Protein AF-F6RAZ9-F1 (afdb_monomer_lite)

Structure (mmCIF, N/CA/C/O backbone):
data_AF-F6RAZ9-F1
#
_entry.id   AF-F6RAZ9-F1
#
loop_
_atom_site.group_PDB
_atom_site.id
_atom_site.type_symbol
_atom_site.label_atom_id
_atom_site.label_alt_id
_atom_site.label_comp_id
_atom_site.label_asym_id
_atom_site.label_entity_id
_atom_site.label_seq_id
_atom_site.pdbx_PDB_ins_code
_atom_site.Cartn_x
_atom_site.Cartn_y
_atom_site.Cartn_z
_atom_site.occupancy
_atom_site.B_iso_or_equiv
_atom_site.auth_seq_id
_atom_site.auth_comp_id
_atom_site.auth_asym_id
_atom_site.auth_atom_id
_atom_site.pdbx_PDB_model_num
ATOM 1 N N . MET A 1 1 ? -16.134 -9.845 -11.704 1.00 49.56 1 MET A N 1
ATOM 2 C CA . MET A 1 1 ? -14.909 -9.328 -11.049 1.00 49.56 1 MET A CA 1
ATOM 3 C C . MET A 1 1 ? -14.036 -8.696 -12.125 1.00 49.56 1 MET A C 1
ATOM 5 O O . MET A 1 1 ? -13.748 -9.393 -13.092 1.00 49.56 1 MET A O 1
ATOM 9 N N . PRO A 1 2 ? -13.706 -7.395 -12.066 1.00 57.59 2 PRO A N 1
ATOM 10 C CA . PRO A 1 2 ? -13.111 -6.716 -13.208 1.00 57.59 2 PRO A CA 1
ATOM 11 C C . PRO A 1 2 ? -11.608 -7.002 -13.289 1.00 57.59 2 PRO A C 1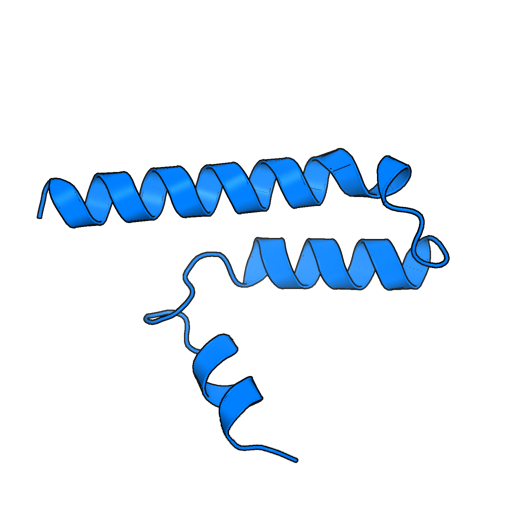
ATOM 13 O O . PRO A 1 2 ? -10.893 -6.957 -12.295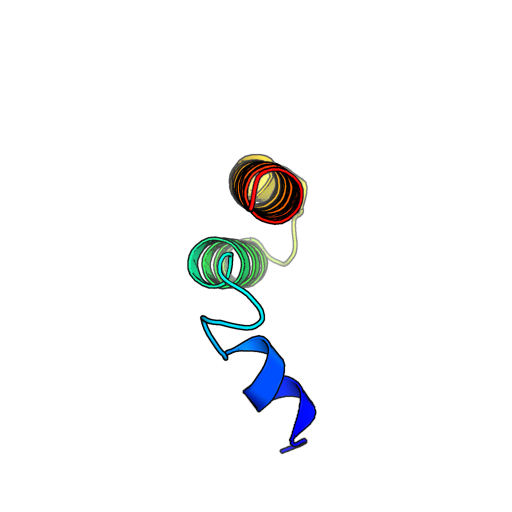 1.00 57.59 2 PRO A O 1
ATOM 16 N N . ILE A 1 3 ? -11.137 -7.264 -14.507 1.00 55.78 3 ILE A N 1
ATOM 17 C CA . ILE A 1 3 ? -9.760 -7.630 -14.894 1.00 55.78 3 ILE A CA 1
ATOM 18 C C . ILE A 1 3 ? -8.693 -6.638 -14.368 1.00 55.78 3 ILE A C 1
ATOM 20 O O . ILE A 1 3 ? -7.527 -6.995 -14.210 1.00 55.78 3 ILE A O 1
ATOM 24 N N . VAL A 1 4 ? -9.098 -5.411 -14.026 1.00 56.84 4 VAL A N 1
ATOM 25 C CA . VAL A 1 4 ? -8.247 -4.336 -13.489 1.00 56.84 4 VAL A CA 1
ATOM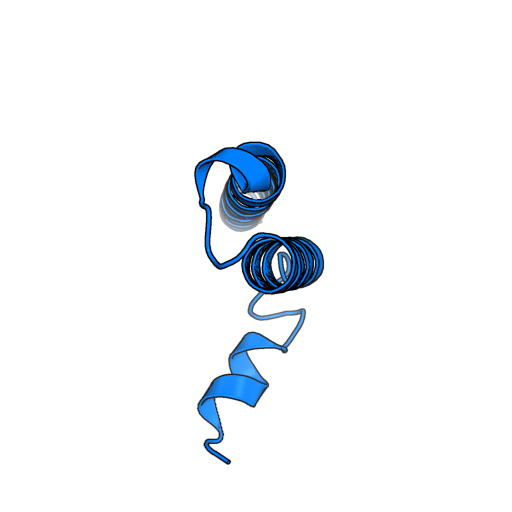 26 C C . VAL A 1 4 ? -7.599 -4.704 -12.148 1.00 56.84 4 VAL A C 1
ATOM 28 O O . VAL A 1 4 ? -6.425 -4.401 -11.940 1.00 56.84 4 VAL A O 1
ATOM 31 N N . THR A 1 5 ? -8.301 -5.420 -11.260 1.00 55.50 5 THR A N 1
ATOM 32 C CA . THR A 1 5 ? -7.730 -5.831 -9.961 1.00 55.50 5 THR A CA 1
ATOM 33 C C . THR A 1 5 ? -6.620 -6.868 -10.113 1.00 55.50 5 THR A C 1
ATOM 35 O O . THR A 1 5 ? -5.748 -6.964 -9.252 1.00 55.50 5 THR A O 1
ATOM 38 N N . LYS A 1 6 ? -6.610 -7.615 -11.226 1.00 55.94 6 LYS A N 1
ATOM 39 C CA . LYS A 1 6 ? -5.601 -8.639 -11.514 1.00 55.94 6 LYS A CA 1
ATOM 40 C C . LYS A 1 6 ? -4.250 -8.032 -11.901 1.00 55.94 6 LYS A C 1
ATOM 42 O O . LYS A 1 6 ? -3.237 -8.506 -11.413 1.00 55.94 6 LYS A O 1
ATOM 47 N N . ARG A 1 7 ? -4.233 -6.950 -12.695 1.00 57.34 7 ARG A N 1
ATOM 48 C CA . ARG A 1 7 ? -2.991 -6.221 -13.046 1.00 57.34 7 ARG A CA 1
ATOM 49 C C . ARG A 1 7 ? -2.387 -5.467 -11.864 1.00 57.34 7 ARG A C 1
ATOM 51 O O . ARG A 1 7 ? -1.178 -5.332 -11.784 1.00 57.34 7 ARG A O 1
ATOM 58 N N . LEU A 1 8 ? -3.221 -4.990 -10.940 1.00 57.97 8 LEU A N 1
ATOM 59 C CA . LEU A 1 8 ? -2.745 -4.333 -9.718 1.00 57.97 8 LEU A CA 1
ATOM 60 C C . LEU A 1 8 ? -2.036 -5.300 -8.761 1.00 57.97 8 LEU A C 1
ATOM 62 O O . LEU A 1 8 ? -1.238 -4.833 -7.954 1.00 57.97 8 LEU A O 1
ATOM 66 N N . ARG A 1 9 ? -2.327 -6.608 -8.866 1.00 65.25 9 ARG A N 1
ATOM 67 C CA . ARG A 1 9 ? -1.697 -7.717 -8.124 1.00 65.25 9 ARG A CA 1
ATOM 68 C C . ARG A 1 9 ? -0.541 -8.387 -8.866 1.00 65.25 9 ARG A C 1
ATOM 70 O O . ARG A 1 9 ? -0.034 -9.398 -8.392 1.00 65.25 9 ARG A O 1
ATOM 77 N N . ASP A 1 10 ? -0.138 -7.840 -10.006 1.00 71.94 10 ASP A N 1
ATOM 78 C CA . ASP A 1 10 ? 1.045 -8.295 -10.720 1.00 71.94 10 ASP A CA 1
ATOM 79 C C . ASP A 1 10 ? 2.303 -7.705 -10.043 1.00 71.94 10 ASP A C 1
ATOM 81 O O . ASP A 1 10 ? 2.422 -6.474 -9.987 1.00 71.94 10 ASP A O 1
ATOM 85 N N . PRO A 1 11 ? 3.217 -8.535 -9.501 1.00 70.62 11 PRO A N 1
ATOM 86 C CA . PRO A 1 11 ? 4.444 -8.071 -8.852 1.00 70.62 11 PRO A CA 1
ATOM 87 C C . PRO A 1 11 ? 5.344 -7.234 -9.767 1.00 70.62 11 PRO A C 1
ATOM 89 O O . PRO A 1 11 ? 6.023 -6.332 -9.277 1.00 70.62 11 PRO A O 1
ATOM 92 N N . ASP A 1 12 ? 5.308 -7.477 -11.081 1.00 68.50 12 ASP A N 1
ATOM 93 C CA . ASP A 1 12 ? 6.118 -6.748 -12.063 1.00 68.50 12 ASP A CA 1
ATOM 94 C C . ASP A 1 12 ? 5.542 -5.349 -12.353 1.00 68.50 12 ASP A C 1
ATOM 96 O O . ASP A 1 12 ? 6.262 -4.406 -12.706 1.00 68.50 12 ASP A O 1
ATOM 100 N N . VAL A 1 13 ? 4.229 -5.180 -12.165 1.00 71.88 13 VAL A N 1
ATOM 101 C CA . VAL A 1 13 ? 3.520 -3.905 -12.355 1.00 71.88 13 VAL A CA 1
ATOM 102 C C . VAL A 1 13 ? 3.468 -3.098 -11.056 1.00 71.88 13 VAL A C 1
ATOM 104 O O . VAL A 1 13 ? 3.622 -1.873 -11.085 1.00 71.88 13 VAL A O 1
ATOM 107 N N . ASN A 1 14 ? 3.275 -3.763 -9.915 1.00 75.88 14 ASN A N 1
ATOM 108 C CA . ASN A 1 14 ? 3.199 -3.154 -8.591 1.00 75.88 14 ASN A CA 1
ATOM 109 C C . ASN A 1 14 ? 4.077 -3.917 -7.578 1.00 75.88 14 ASN A C 1
ATOM 111 O O . ASN A 1 14 ? 3.573 -4.728 -6.800 1.00 75.88 14 ASN A O 1
ATOM 115 N N . PRO A 1 15 ? 5.382 -3.616 -7.502 1.00 83.75 15 PRO A N 1
ATOM 116 C CA . PRO A 1 15 ? 6.285 -4.254 -6.536 1.00 83.75 15 PRO A CA 1
ATOM 117 C C . PRO A 1 15 ? 5.964 -3.882 -5.081 1.00 83.75 15 PRO A C 1
ATOM 119 O O . PRO A 1 15 ? 6.447 -4.517 -4.150 1.00 83.75 15 PRO A O 1
ATOM 122 N N . CYS A 1 16 ? 5.119 -2.870 -4.864 1.00 90.06 16 CYS A N 1
ATOM 123 C CA . CYS A 1 16 ? 4.693 -2.412 -3.544 1.00 90.06 16 CYS A CA 1
ATOM 124 C C . CYS A 1 16 ? 3.401 -3.088 -3.073 1.00 90.06 16 CYS A C 1
ATOM 126 O O . CYS A 1 16 ? 2.675 -2.538 -2.241 1.00 90.06 16 CYS A O 1
ATOM 128 N N . LEU A 1 17 ? 3.106 -4.277 -3.604 1.00 88.94 17 LEU A N 1
ATOM 129 C CA . LEU A 1 17 ? 1.904 -5.044 -3.301 1.00 88.94 17 LEU A CA 1
ATOM 130 C C . LEU A 1 17 ? 1.756 -5.379 -1.822 1.00 88.94 17 LEU A C 1
ATOM 132 O O . LEU A 1 17 ? 0.680 -5.164 -1.274 1.00 88.94 17 LEU A O 1
ATOM 136 N N . SER A 1 18 ? 2.828 -5.827 -1.168 1.00 88.56 18 SER A N 1
ATOM 137 C CA . SER A 1 18 ? 2.801 -6.162 0.261 1.00 88.56 18 SER A CA 1
ATOM 138 C C . SER A 1 18 ? 2.426 -4.958 1.124 1.00 88.56 18 SER A C 1
ATOM 140 O O . SER A 1 18 ? 1.625 -5.076 2.045 1.00 88.56 18 SER A O 1
ATOM 142 N N . GLU A 1 19 ? 2.954 -3.776 0.797 1.00 90.88 19 GLU A N 1
ATOM 143 C CA . GLU A 1 19 ? 2.648 -2.545 1.532 1.00 90.88 19 GLU A CA 1
ATOM 144 C C . GLU A 1 19 ? 1.234 -2.034 1.224 1.00 90.88 19 GLU A C 1
ATOM 146 O O . GLU A 1 19 ? 0.541 -1.532 2.109 1.00 90.88 19 GLU A O 1
ATOM 151 N N . SER A 1 20 ? 0.770 -2.207 -0.018 1.00 89.44 20 SER A N 1
ATOM 152 C CA . SER A 1 20 ?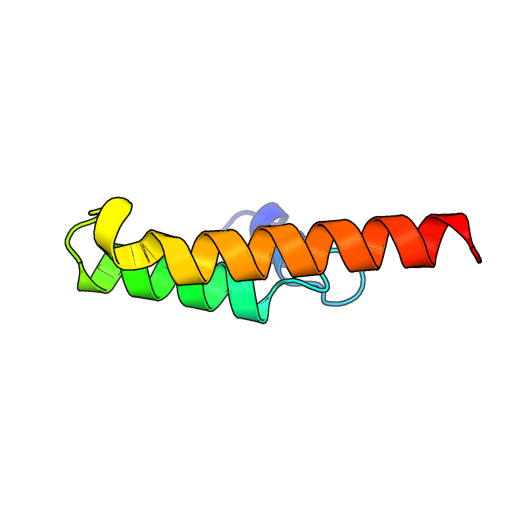 -0.608 -1.896 -0.407 1.00 89.44 20 SER A CA 1
ATOM 153 C C . SER A 1 20 ? -1.611 -2.790 0.328 1.00 89.44 20 SER A C 1
ATOM 155 O O . SER A 1 20 ? -2.613 -2.288 0.840 1.00 89.44 20 SER A O 1
ATOM 157 N N . ASP A 1 21 ? -1.340 -4.091 0.415 1.00 91.06 21 ASP A N 1
ATOM 158 C CA . ASP A 1 21 ? -2.174 -5.058 1.132 1.00 91.06 21 ASP A CA 1
ATOM 159 C C . ASP A 1 21 ? -2.171 -4.773 2.639 1.00 91.06 21 ASP A C 1
ATOM 161 O O . ASP A 1 21 ? -3.234 -4.657 3.246 1.00 91.06 21 ASP A O 1
ATOM 165 N N . ALA A 1 22 ? -0.997 -4.497 3.221 1.00 92.06 22 ALA A N 1
ATOM 166 C CA . ALA A 1 22 ? -0.874 -4.097 4.622 1.00 92.06 22 ALA A CA 1
ATOM 167 C C . ALA A 1 22 ? -1.665 -2.817 4.936 1.00 92.06 22 ALA A C 1
ATOM 169 O O . ALA A 1 22 ? -2.329 -2.740 5.969 1.00 92.06 22 ALA A O 1
ATOM 170 N N . SER A 1 23 ? -1.634 -1.822 4.042 1.00 91.38 23 SER A N 1
ATOM 171 C CA . SER A 1 23 ? -2.410 -0.588 4.208 1.00 91.38 23 SER A CA 1
ATOM 172 C C . SER A 1 23 ? -3.919 -0.822 4.108 1.00 91.38 23 SER A C 1
ATOM 174 O O . SER A 1 23 ? -4.677 -0.218 4.861 1.00 91.38 23 SER A O 1
ATOM 176 N N . THR A 1 24 ? -4.349 -1.741 3.238 1.00 91.62 24 THR A N 1
ATOM 177 C CA . THR A 1 24 ? -5.765 -2.104 3.079 1.00 91.62 24 THR A CA 1
ATOM 178 C C . THR A 1 24 ? -6.262 -2.845 4.314 1.00 91.62 24 THR A C 1
ATOM 180 O O . THR A 1 24 ? -7.276 -2.462 4.888 1.00 91.62 24 THR A O 1
ATOM 183 N N . ARG A 1 25 ? -5.493 -3.831 4.795 1.00 94.00 25 ARG A N 1
ATOM 184 C CA . ARG A 1 25 ? -5.821 -4.577 6.012 1.00 94.00 25 ARG A CA 1
ATOM 185 C C . ARG A 1 25 ? -5.873 -3.673 7.241 1.00 94.00 25 ARG A C 1
ATOM 187 O O . ARG A 1 25 ? -6.801 -3.777 8.028 1.00 94.00 25 ARG A O 1
ATOM 194 N N . CYS A 1 26 ? -4.915 -2.755 7.377 1.00 95.00 26 CYS A N 1
ATOM 195 C CA . CYS A 1 26 ? -4.926 -1.787 8.470 1.00 95.00 26 CYS A CA 1
ATOM 196 C C . CYS A 1 26 ? -6.193 -0.918 8.445 1.00 95.00 26 CYS A C 1
ATOM 198 O O . CYS A 1 26 ? -6.809 -0.712 9.487 1.00 95.00 26 CYS A O 1
ATOM 200 N N . MET A 1 27 ? -6.613 -0.441 7.269 1.00 94.31 27 MET A N 1
ATOM 201 C CA . MET A 1 27 ? -7.841 0.347 7.137 1.00 94.31 27 MET A CA 1
ATOM 202 C C . MET A 1 27 ? -9.079 -0.472 7.522 1.00 94.31 27 MET A C 1
ATOM 204 O O . MET A 1 27 ? -9.922 0.037 8.255 1.00 94.31 27 MET A O 1
ATOM 208 N N . ASP A 1 28 ? -9.170 -1.733 7.096 1.00 95.19 28 ASP A N 1
ATOM 209 C CA . ASP A 1 28 ? -10.286 -2.612 7.467 1.00 95.19 28 ASP A CA 1
ATOM 210 C C . ASP A 1 28 ? -10.333 -2.887 8.982 1.00 95.19 28 ASP A C 1
ATOM 212 O O . ASP A 1 28 ? -11.407 -2.865 9.580 1.00 95.19 28 ASP A O 1
ATOM 216 N N . GLU A 1 29 ? -9.178 -3.085 9.625 1.00 95.75 29 GLU A N 1
ATOM 217 C CA . GLU A 1 29 ? -9.078 -3.333 11.073 1.00 95.75 29 GLU A CA 1
ATOM 218 C C . GLU A 1 29 ? -9.364 -2.079 11.921 1.00 95.75 29 GLU A C 1
ATOM 220 O O . GLU A 1 29 ? -9.857 -2.193 13.043 1.00 95.75 29 GLU A O 1
ATOM 225 N N . ASN A 1 30 ? -9.086 -0.881 11.396 1.00 93.69 30 ASN A N 1
ATOM 226 C CA . ASN A 1 30 ? -9.183 0.387 12.131 1.00 93.69 30 ASN A CA 1
ATOM 227 C C . ASN A 1 30 ? -10.386 1.246 11.711 1.00 93.69 30 ASN A C 1
ATOM 229 O O . ASN A 1 30 ? -10.349 2.465 11.848 1.00 93.69 30 ASN A O 1
ATOM 233 N N . ASN A 1 31 ? -11.462 0.646 11.188 1.00 94.12 31 ASN A N 1
ATOM 234 C CA . ASN A 1 31 ? -12.660 1.375 10.737 1.00 94.12 31 ASN A CA 1
ATOM 235 C C . ASN A 1 31 ? -12.345 2.521 9.754 1.00 94.12 31 ASN A C 1
ATOM 237 O O . ASN A 1 31 ? -12.980 3.574 9.780 1.00 94.12 31 ASN A O 1
ATOM 241 N N . TYR A 1 32 ? -11.365 2.307 8.877 1.00 90.56 32 TYR A N 1
ATOM 242 C CA . TYR A 1 32 ? -10.888 3.265 7.882 1.00 90.56 32 TYR A CA 1
ATOM 243 C C . TYR A 1 32 ? -10.238 4.529 8.477 1.00 90.56 32 TYR A C 1
ATOM 245 O O . TYR A 1 32 ? -10.107 5.543 7.780 1.00 90.56 32 TYR A O 1
ATOM 253 N N . ASP A 1 33 ? -9.773 4.464 9.729 1.00 92.62 33 ASP A N 1
ATOM 254 C CA . ASP A 1 33 ? -8.954 5.509 10.335 1.00 92.62 33 ASP A CA 1
ATOM 255 C C . ASP A 1 33 ? -7.550 5.530 9.711 1.00 92.62 33 ASP A C 1
ATOM 257 O O . ASP A 1 33 ? -6.710 4.646 9.904 1.00 92.62 33 ASP A O 1
ATOM 261 N N . ARG A 1 34 ? -7.294 6.582 8.931 1.00 90.38 34 ARG A N 1
ATOM 262 C CA . ARG A 1 34 ? -6.041 6.752 8.192 1.00 90.38 34 ARG A CA 1
ATOM 263 C C . ARG A 1 34 ? -4.871 7.090 9.102 1.00 90.38 34 ARG A C 1
ATOM 265 O O . ARG A 1 34 ? -3.738 6.786 8.725 1.00 90.38 34 ARG A O 1
ATOM 272 N N . GLU A 1 35 ? -5.117 7.720 10.249 1.00 93.25 35 GLU A N 1
ATOM 273 C CA . GLU A 1 35 ? -4.046 8.149 11.148 1.00 93.25 35 GLU A CA 1
ATOM 274 C C . GLU A 1 35 ? -3.347 6.933 11.761 1.00 93.25 35 GLU A C 1
ATOM 276 O O . GLU A 1 35 ? -2.113 6.867 11.760 1.00 93.25 35 GLU A O 1
ATOM 281 N N . MET A 1 36 ? -4.122 5.908 12.128 1.00 91.81 36 MET A N 1
ATOM 282 C CA . MET A 1 36 ? -3.618 4.623 12.631 1.00 91.81 36 MET A CA 1
ATOM 283 C C . MET A 1 36 ? -2.754 3.878 11.600 1.00 91.81 36 MET A C 1
ATOM 285 O O . MET A 1 36 ? -1.812 3.168 11.954 1.00 91.81 36 MET A O 1
ATOM 289 N N . CYS A 1 37 ? -3.015 4.091 10.307 1.00 95.19 37 CYS A N 1
ATOM 290 C CA . CYS A 1 37 ? -2.340 3.404 9.203 1.00 95.19 37 CYS A CA 1
ATOM 291 C C . CYS A 1 37 ? -1.205 4.208 8.552 1.00 95.19 37 CYS A C 1
ATOM 293 O O . CYS A 1 37 ? -0.649 3.787 7.530 1.00 95.19 37 CYS A O 1
ATOM 295 N N . THR A 1 38 ? -0.809 5.341 9.143 1.00 93.94 38 THR A N 1
ATOM 296 C CA . THR A 1 38 ? 0.231 6.240 8.607 1.00 93.94 38 THR A CA 1
ATOM 297 C C . THR A 1 38 ? 1.534 5.506 8.276 1.00 93.94 38 THR A C 1
ATOM 299 O O . THR A 1 38 ? 2.139 5.748 7.229 1.00 93.94 38 THR A O 1
ATOM 302 N N . THR A 1 39 ? 1.943 4.552 9.114 1.00 93.19 39 THR A N 1
ATOM 303 C CA . THR A 1 39 ? 3.160 3.752 8.902 1.00 93.19 39 THR A CA 1
ATOM 304 C C . THR A 1 39 ? 3.075 2.881 7.646 1.00 93.19 39 THR A C 1
ATOM 306 O O . THR A 1 39 ? 4.033 2.834 6.874 1.00 93.19 39 THR A O 1
ATOM 309 N N . CYS A 1 40 ? 1.933 2.232 7.392 1.00 92.25 40 CYS A N 1
ATOM 310 C CA . CYS A 1 40 ? 1.711 1.439 6.178 1.00 92.25 40 CYS A CA 1
ATOM 311 C C . CYS A 1 40 ? 1.783 2.323 4.926 1.00 92.25 40 CYS A C 1
ATOM 313 O O . CYS A 1 40 ? 2.444 1.980 3.945 1.00 92.25 40 CYS A O 1
ATOM 315 N N . PHE A 1 41 ? 1.180 3.514 4.979 1.00 92.69 41 PHE A N 1
ATOM 316 C CA . PHE A 1 41 ? 1.253 4.468 3.872 1.00 92.69 41 PHE A CA 1
ATOM 317 C C . PHE A 1 41 ? 2.669 5.000 3.639 1.00 92.69 41 PHE A C 1
ATOM 319 O O . PHE A 1 41 ? 3.071 5.191 2.488 1.00 92.69 41 PHE A O 1
ATOM 326 N N . LEU A 1 42 ? 3.442 5.226 4.704 1.00 94.62 42 LEU A N 1
ATOM 327 C CA . LEU A 1 42 ? 4.833 5.654 4.592 1.00 94.62 42 LEU A CA 1
ATOM 328 C C . LEU A 1 42 ? 5.691 4.578 3.919 1.00 94.62 42 LEU A C 1
ATOM 330 O O . LEU A 1 42 ? 6.444 4.889 2.995 1.00 94.62 42 LEU A O 1
ATOM 334 N N . LYS A 1 43 ? 5.534 3.312 4.314 1.00 92.75 43 LYS A N 1
ATOM 335 C CA . LYS A 1 43 ? 6.233 2.193 3.671 1.00 92.75 43 LYS A CA 1
ATOM 336 C C . LYS A 1 43 ? 5.862 2.053 2.195 1.00 92.75 43 LYS A C 1
ATOM 338 O O . LYS A 1 43 ? 6.755 1.944 1.357 1.00 92.75 43 LYS A O 1
ATOM 343 N N . TYR A 1 44 ? 4.576 2.164 1.854 1.00 92.12 44 TYR A N 1
ATOM 344 C CA . TYR A 1 44 ? 4.126 2.159 0.459 1.00 92.12 44 TYR A CA 1
ATOM 345 C C . TYR A 1 44 ? 4.758 3.295 -0.366 1.00 92.12 44 TYR A C 1
ATOM 347 O O . TYR A 1 44 ? 5.244 3.066 -1.476 1.00 92.12 44 TYR A O 1
ATOM 355 N N . LYS A 1 45 ? 4.820 4.519 0.183 1.00 91.81 45 LYS A N 1
ATOM 356 C CA . LYS A 1 45 ? 5.494 5.661 -0.462 1.00 91.81 45 LYS A CA 1
ATOM 357 C C . LYS A 1 45 ? 6.987 5.406 -0.668 1.00 91.81 45 LYS A C 1
ATOM 359 O O . LYS A 1 45 ? 7.493 5.672 -1.757 1.00 91.81 45 LYS A O 1
ATOM 364 N N . ASN A 1 46 ? 7.670 4.871 0.342 1.00 93.50 46 ASN A N 1
ATOM 365 C CA . ASN A 1 46 ? 9.097 4.558 0.267 1.00 93.50 46 ASN A CA 1
ATOM 366 C C . ASN A 1 46 ? 9.384 3.486 -0.786 1.00 93.50 46 ASN A C 1
ATOM 368 O O . ASN A 1 46 ? 10.280 3.670 -1.606 1.00 93.50 46 ASN A O 1
ATOM 372 N N . CYS A 1 47 ? 8.578 2.423 -0.827 1.00 92.12 47 CYS A N 1
ATOM 373 C CA . CYS A 1 47 ? 8.688 1.390 -1.851 1.00 92.12 47 CYS A CA 1
ATOM 374 C C . CYS A 1 47 ? 8.526 1.974 -3.262 1.00 92.12 47 CYS A C 1
ATOM 376 O O . CYS A 1 47 ? 9.345 1.717 -4.144 1.00 92.12 47 CYS A O 1
ATOM 378 N N . ARG A 1 48 ? 7.513 2.825 -3.477 1.00 90.00 48 ARG A N 1
ATOM 379 C CA . ARG A 1 48 ? 7.307 3.469 -4.781 1.00 90.00 48 ARG A CA 1
ATOM 380 C C . ARG A 1 48 ? 8.465 4.376 -5.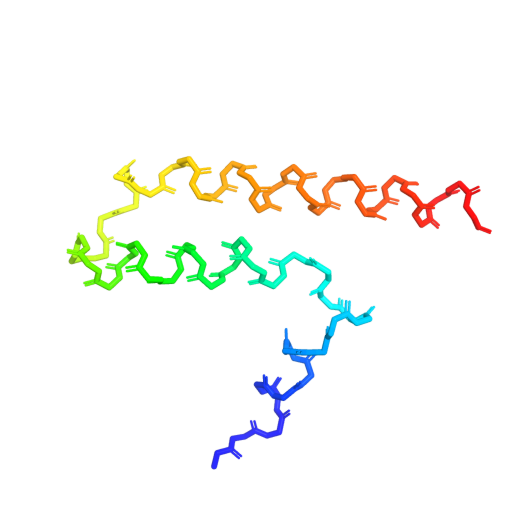172 1.00 90.00 48 ARG A C 1
ATOM 382 O O . ARG A 1 48 ? 8.848 4.375 -6.337 1.00 90.00 48 ARG A O 1
ATOM 389 N N . LYS A 1 49 ? 8.997 5.148 -4.223 1.00 90.31 49 LYS A N 1
ATOM 390 C CA . LYS A 1 49 ? 10.141 6.032 -4.458 1.00 90.31 49 LYS A CA 1
ATOM 391 C C . LYS A 1 49 ? 11.367 5.223 -4.880 1.00 90.31 49 LYS A C 1
ATOM 393 O O . LYS A 1 49 ? 11.920 5.496 -5.936 1.00 90.31 49 LYS A O 1
ATOM 398 N N . PHE A 1 50 ? 11.696 4.181 -4.121 1.00 89.31 50 PHE A N 1
ATOM 399 C CA . PHE A 1 50 ? 12.797 3.274 -4.430 1.00 89.31 50 PHE A CA 1
ATOM 400 C C . PHE A 1 50 ? 12.638 2.614 -5.805 1.00 89.31 50 PHE A C 1
ATOM 402 O O . PHE A 1 50 ? 13.585 2.558 -6.580 1.00 89.31 50 PHE A O 1
ATOM 409 N N . TRP A 1 51 ? 11.432 2.159 -6.150 1.00 85.56 51 TRP A N 1
ATOM 410 C CA . TRP A 1 51 ? 11.186 1.524 -7.444 1.00 85.56 51 TRP A CA 1
ATOM 411 C C . TRP A 1 51 ? 11.306 2.484 -8.627 1.00 85.56 51 TRP A C 1
ATOM 413 O O . TRP A 1 51 ? 11.841 2.116 -9.670 1.00 85.56 51 TRP A O 1
ATOM 423 N N . VAL A 1 52 ? 10.805 3.713 -8.478 1.00 84.88 52 VAL A N 1
ATOM 424 C CA . VAL A 1 52 ? 10.965 4.753 -9.501 1.00 84.88 52 VAL A CA 1
ATOM 425 C C . VAL A 1 52 ? 12.436 5.123 -9.654 1.00 84.88 52 VAL A C 1
ATOM 427 O O . VAL A 1 52 ? 12.895 5.242 -10.783 1.00 84.88 52 VAL A O 1
ATOM 430 N N . GLU A 1 53 ? 13.177 5.250 -8.552 1.00 87.94 53 GLU A N 1
ATO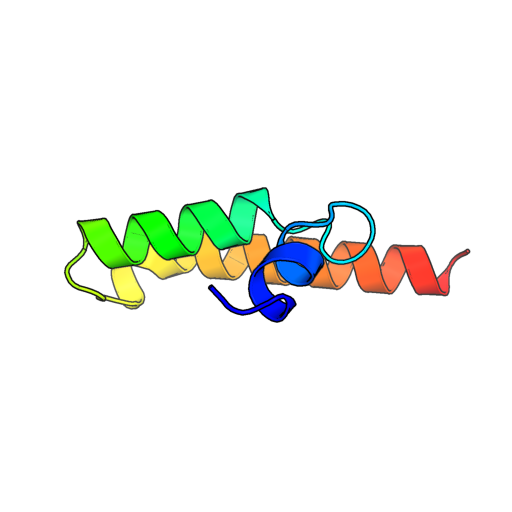M 431 C CA . GLU A 1 53 ? 14.624 5.480 -8.588 1.00 87.94 53 GLU A CA 1
ATOM 432 C C . GLU A 1 53 ? 15.338 4.335 -9.318 1.00 87.94 53 GLU A C 1
ATOM 434 O O . GLU A 1 53 ? 16.009 4.593 -10.311 1.00 87.94 53 GLU A O 1
ATOM 439 N N . LEU A 1 54 ? 15.121 3.070 -8.936 1.00 84.25 54 LEU A N 1
ATOM 440 C CA . LEU A 1 54 ? 15.704 1.915 -9.632 1.00 84.25 54 LEU A CA 1
ATOM 441 C C . LEU A 1 54 ? 15.388 1.894 -11.134 1.00 84.25 54 LEU A C 1
ATOM 443 O O . LEU A 1 54 ? 16.281 1.628 -11.931 1.00 84.25 54 LEU A O 1
ATOM 447 N N . LYS A 1 55 ? 14.145 2.198 -11.528 1.00 81.56 55 LYS A N 1
ATOM 448 C CA . LYS A 1 55 ? 13.735 2.268 -12.941 1.00 81.56 55 LYS A CA 1
ATOM 449 C C . LYS A 1 55 ? 14.379 3.409 -13.729 1.00 81.56 55 LYS A C 1
ATOM 451 O O . LYS A 1 55 ? 14.339 3.364 -14.949 1.00 81.56 55 LYS A O 1
ATOM 456 N N . LEU A 1 56 ? 14.887 4.449 -13.069 1.00 79.25 56 LEU A N 1
ATOM 457 C CA . LEU A 1 56 ? 15.589 5.554 -13.730 1.00 79.25 56 LEU A CA 1
ATOM 458 C C . LEU A 1 56 ? 17.084 5.268 -13.917 1.00 79.25 56 LEU A C 1
ATOM 460 O O . LEU A 1 56 ? 17.711 5.884 -14.773 1.00 79.25 56 LEU A O 1
ATOM 464 N N . TYR A 1 57 ? 17.650 4.366 -13.112 1.00 76.31 57 TYR A N 1
ATOM 465 C CA . TYR A 1 57 ? 19.063 3.979 -13.166 1.00 76.31 57 TYR A CA 1
ATOM 466 C C . TYR A 1 57 ? 19.328 2.702 -13.992 1.00 76.31 57 TYR A C 1
ATOM 468 O O . TYR A 1 57 ? 20.485 2.290 -14.093 1.00 76.31 57 TYR A O 1
ATOM 476 N N . LEU A 1 58 ? 18.288 2.090 -14.573 1.00 60.56 58 LEU A N 1
ATOM 477 C CA . LEU A 1 58 ? 18.321 0.905 -15.445 1.00 60.56 58 LEU A CA 1
ATOM 478 C C . LEU A 1 58 ? 17.726 1.238 -16.815 1.00 60.56 58 LEU A C 1
ATOM 480 O O . LEU A 1 58 ? 18.300 0.769 -17.820 1.00 60.56 58 LEU A O 1
#

Sequence (58 aa):
MPIVTKRLRDPDVNPCLSESDASTRCMDENNYDREMCTTCFLKYKNCRKFWVELKLYL

Secondary structure (DSSP, 8-state):
--THHHHHT-TTT-TTHHHHHHHHHHHHHTTT-TTTTHHHHHHHHHHHHHHHHHHH--

InterPro domains:
  IPR009069 Cysteine alpha-hairpin motif superfamily [SSF47072] (12-53)
  IPR048280 Cytochrome oxidase c subunit VIb-like [PF02297] (14-53)
  IPR051040 Cytochrome c oxidase-assembly factor COX23 [PTHR46811] (4-55)

Foldseek 3Di:
DDPVVVQCPDCVNQVLVVLVVQLVVQCVVVVNPVVSSVVSVVSSVVVVVVVVVVVVVD

pLDDT: mean 83.16, std 13.55, range [49.56, 95.75]

Organism: Monodelphis domestica (NCBI:txid13616)

Radius of gyration: 12.98 Å; chains: 1; bounding box: 34×18×28 Å